Protein AF-A0A2M6YPT0-F1 (afdb_monomer)

Structure (mmCIF, N/CA/C/O backbone):
data_AF-A0A2M6YPT0-F1
#
_entry.id   AF-A0A2M6YPT0-F1
#
loop_
_atom_site.group_PDB
_atom_site.id
_atom_site.type_symbol
_atom_site.label_atom_id
_atom_site.label_alt_id
_atom_site.label_comp_id
_atom_site.label_asym_id
_atom_site.label_entity_id
_atom_site.label_seq_id
_atom_site.pdbx_PDB_ins_code
_atom_site.Cartn_x
_atom_site.Cartn_y
_atom_site.Cartn_z
_atom_site.occupancy
_atom_site.B_iso_or_equiv
_atom_site.auth_seq_id
_atom_site.auth_comp_id
_atom_site.auth_asym_id
_atom_site.auth_atom_id
_atom_site.pdbx_PDB_model_num
ATOM 1 N N . MET A 1 1 ? 25.264 9.749 2.062 1.00 47.62 1 MET A N 1
ATOM 2 C CA . MET A 1 1 ? 24.352 8.665 1.622 1.00 47.62 1 MET A CA 1
ATOM 3 C C . MET A 1 1 ? 24.482 8.493 0.118 1.00 47.62 1 MET A C 1
ATOM 5 O O . MET A 1 1 ? 24.273 9.454 -0.612 1.00 47.62 1 MET A O 1
ATOM 9 N N . ASN A 1 2 ? 24.895 7.309 -0.333 1.00 40.28 2 ASN A N 1
ATOM 10 C CA . ASN A 1 2 ? 25.136 7.009 -1.744 1.00 40.28 2 ASN A CA 1
ATOM 11 C C . ASN A 1 2 ? 23.779 6.822 -2.460 1.00 40.28 2 ASN A C 1
ATOM 13 O O . ASN A 1 2 ? 23.055 5.871 -2.168 1.00 40.28 2 ASN A O 1
ATOM 17 N N . LYS A 1 3 ? 23.386 7.767 -3.329 1.00 45.81 3 LYS A N 1
ATOM 18 C CA . LYS A 1 3 ? 22.041 7.837 -3.954 1.00 45.81 3 LYS A CA 1
ATOM 19 C C . LYS A 1 3 ? 21.723 6.660 -4.894 1.00 45.81 3 LYS A C 1
ATOM 21 O O . LYS A 1 3 ? 20.571 6.459 -5.261 1.00 45.81 3 LYS A O 1
ATOM 26 N N . SER A 1 4 ? 22.728 5.875 -5.261 1.00 49.53 4 SER A N 1
ATOM 27 C CA . SER A 1 4 ? 22.664 4.782 -6.237 1.00 49.53 4 SER A CA 1
ATOM 28 C C . SER A 1 4 ? 22.130 3.455 -5.682 1.00 49.53 4 SER A C 1
ATOM 30 O O . SER A 1 4 ? 21.823 2.567 -6.467 1.00 49.53 4 SER A O 1
ATOM 32 N N . ALA A 1 5 ? 21.966 3.303 -4.362 1.00 50.28 5 ALA A N 1
ATOM 33 C CA . ALA A 1 5 ? 21.486 2.049 -3.763 1.00 50.28 5 ALA A CA 1
ATOM 34 C C . ALA A 1 5 ? 19.949 1.909 -3.721 1.00 50.28 5 ALA A C 1
ATOM 36 O O . ALA A 1 5 ? 19.444 0.802 -3.559 1.00 50.28 5 ALA A O 1
ATOM 37 N N . ILE A 1 6 ? 19.197 3.007 -3.870 1.00 52.69 6 ILE A N 1
ATOM 38 C CA . ILE A 1 6 ? 17.727 3.003 -3.723 1.00 52.69 6 ILE A CA 1
ATOM 39 C C . ILE A 1 6 ? 17.027 2.504 -5.003 1.00 52.69 6 ILE A C 1
ATOM 41 O O . ILE A 1 6 ? 15.953 1.921 -4.927 1.00 52.69 6 ILE A O 1
ATOM 45 N N . TYR A 1 7 ? 17.651 2.663 -6.175 1.00 51.28 7 TYR A N 1
ATOM 46 C CA . TYR A 1 7 ? 17.017 2.430 -7.484 1.00 51.28 7 TYR A CA 1
ATOM 47 C C . TYR A 1 7 ? 17.273 1.048 -8.108 1.00 51.28 7 TYR A C 1
ATOM 49 O O . TYR A 1 7 ? 16.893 0.818 -9.256 1.00 51.28 7 TYR A O 1
ATOM 57 N N . ASN A 1 8 ? 17.920 0.127 -7.388 1.00 53.91 8 ASN A N 1
ATOM 58 C CA . ASN A 1 8 ? 18.326 -1.168 -7.953 1.00 53.91 8 ASN A CA 1
ATOM 59 C C . ASN A 1 8 ? 17.266 -2.274 -7.842 1.00 53.91 8 ASN A C 1
ATOM 61 O O . ASN A 1 8 ? 17.503 -3.381 -8.313 1.00 53.91 8 ASN A O 1
ATOM 65 N N . TYR A 1 9 ? 16.089 -1.990 -7.285 1.00 61.25 9 TYR A N 1
ATOM 66 C CA . TYR A 1 9 ? 14.958 -2.918 -7.317 1.00 61.25 9 TYR A CA 1
ATOM 67 C C . TYR A 1 9 ? 14.120 -2.640 -8.566 1.00 61.25 9 TYR A C 1
ATOM 69 O O . TYR A 1 9 ? 13.105 -1.947 -8.525 1.00 61.25 9 TYR A O 1
ATOM 77 N N . LYS A 1 10 ? 14.599 -3.130 -9.711 1.00 60.78 10 LYS A N 1
ATOM 78 C CA . LYS A 1 10 ? 13.840 -3.126 -10.965 1.00 60.78 10 LYS A CA 1
ATOM 79 C C . LYS A 1 10 ? 13.207 -4.495 -11.177 1.00 60.78 10 LYS A C 1
ATOM 81 O O . LYS A 1 10 ? 13.865 -5.509 -10.954 1.00 60.78 10 LYS A O 1
ATOM 86 N N . ASN A 1 11 ? 11.944 -4.529 -11.598 1.00 69.12 11 ASN A N 1
ATOM 87 C CA . ASN A 1 11 ? 11.318 -5.780 -12.032 1.00 69.12 11 ASN A CA 1
ATOM 88 C C . ASN A 1 11 ? 11.894 -6.230 -13.396 1.00 69.12 11 ASN A C 1
ATOM 90 O O . ASN A 1 11 ? 12.715 -5.527 -13.990 1.00 69.12 11 ASN A O 1
ATOM 94 N N . SER A 1 12 ? 11.442 -7.378 -13.914 1.00 67.06 12 SER A N 1
ATOM 95 C CA . S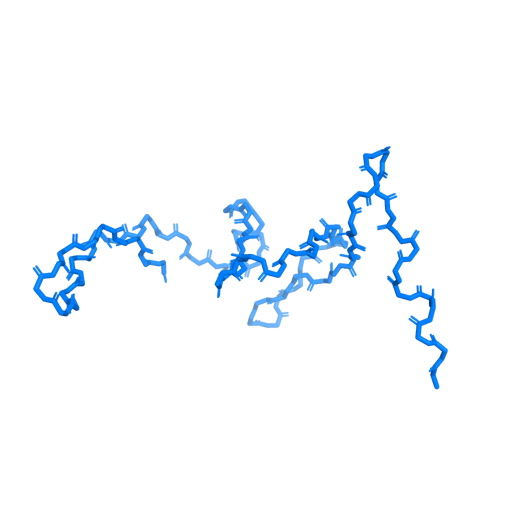ER A 1 12 ? 11.837 -7.903 -15.237 1.00 67.06 12 SER A CA 1
ATOM 96 C C . SER A 1 12 ? 11.655 -6.904 -16.383 1.00 67.06 12 SER A C 1
ATOM 98 O O . SER A 1 12 ? 12.360 -6.981 -17.383 1.00 67.06 12 SER A O 1
ATOM 100 N N . ASP A 1 13 ? 10.750 -5.940 -16.213 1.00 76.44 13 ASP A N 1
ATOM 101 C CA . ASP A 1 13 ? 10.371 -4.957 -17.227 1.00 76.44 13 ASP A CA 1
ATOM 102 C C . ASP A 1 13 ? 11.096 -3.613 -17.035 1.00 76.44 13 ASP A C 1
ATOM 104 O O . ASP A 1 13 ? 10.758 -2.616 -17.674 1.00 76.44 13 ASP A O 1
ATOM 108 N N . GLY A 1 14 ? 12.071 -3.549 -16.119 1.00 83.88 14 GLY A N 1
ATOM 109 C CA . GLY A 1 14 ? 12.878 -2.356 -15.862 1.00 83.88 14 GLY A CA 1
ATOM 110 C C . GLY A 1 14 ? 12.174 -1.250 -15.068 1.00 83.88 14 GLY A C 1
ATOM 111 O O . GLY A 1 14 ? 12.746 -0.166 -14.912 1.00 83.88 14 GLY A O 1
ATOM 112 N N . ARG A 1 15 ? 10.964 -1.497 -14.550 1.00 87.00 15 ARG A N 1
ATOM 113 C CA . ARG A 1 15 ? 10.193 -0.515 -13.775 1.00 87.00 15 ARG A CA 1
ATOM 114 C C . ARG A 1 15 ? 10.766 -0.358 -12.364 1.00 87.00 15 ARG A C 1
ATOM 116 O O . ARG A 1 15 ? 11.161 -1.361 -11.769 1.00 87.00 15 ARG A O 1
ATOM 123 N N . PRO A 1 16 ? 10.808 0.867 -11.812 1.00 90.44 16 PRO A N 1
ATOM 124 C CA . PRO A 1 16 ? 11.378 1.115 -10.494 1.00 90.44 16 PRO A CA 1
ATOM 125 C C . PRO A 1 16 ? 10.402 0.710 -9.383 1.00 90.44 16 PRO A C 1
ATOM 127 O O . PRO A 1 16 ? 9.300 1.251 -9.289 1.00 90.44 16 PRO A O 1
ATOM 130 N N . TYR A 1 17 ? 10.827 -0.199 -8.512 1.00 90.38 17 TYR A N 1
ATOM 131 C CA . TYR A 1 17 ? 10.086 -0.590 -7.317 1.00 90.38 17 TYR A CA 1
ATOM 132 C C . TYR A 1 17 ? 10.866 -0.249 -6.049 1.00 90.38 17 TYR A C 1
ATOM 134 O O . TYR A 1 17 ? 12.093 -0.145 -6.056 1.00 90.38 17 TYR A O 1
ATOM 142 N N . ILE A 1 18 ? 10.146 -0.086 -4.943 1.00 89.94 18 ILE A N 1
ATOM 143 C CA . ILE A 1 18 ? 10.733 0.046 -3.613 1.00 89.94 18 ILE A CA 1
ATOM 144 C C . ILE A 1 18 ? 9.930 -0.775 -2.593 1.00 89.94 18 ILE A C 1
ATOM 146 O O . ILE A 1 18 ? 8.705 -0.640 -2.535 1.00 89.94 18 ILE A O 1
ATOM 150 N N . PRO A 1 19 ? 10.584 -1.615 -1.771 1.00 90.94 19 PRO A N 1
ATOM 151 C CA . PRO A 1 19 ? 9.901 -2.342 -0.710 1.00 90.94 19 PRO A CA 1
ATOM 152 C C . PRO A 1 19 ? 9.530 -1.393 0.438 1.00 90.94 19 PRO A C 1
ATOM 154 O O . PRO A 1 19 ? 10.401 -0.759 1.039 1.00 90.94 19 PRO A O 1
ATOM 157 N N . ILE A 1 20 ? 8.246 -1.330 0.789 1.00 90.25 20 ILE A N 1
ATOM 158 C CA . ILE A 1 20 ? 7.711 -0.491 1.872 1.00 90.25 20 ILE A CA 1
ATOM 159 C C . ILE A 1 20 ? 6.996 -1.323 2.940 1.00 90.25 20 ILE A C 1
ATOM 161 O O . ILE A 1 20 ? 6.516 -2.427 2.686 1.00 90.25 20 ILE A O 1
ATOM 165 N N . TRP A 1 21 ? 6.888 -0.768 4.146 1.00 92.44 21 TRP A N 1
ATOM 166 C CA . TRP A 1 21 ? 5.993 -1.277 5.184 1.00 92.44 21 TRP A CA 1
ATOM 167 C C . TRP A 1 21 ? 4.692 -0.481 5.165 1.00 92.44 21 TRP A C 1
ATOM 169 O O . TRP A 1 21 ? 4.718 0.743 5.288 1.00 92.44 21 TRP A O 1
ATOM 179 N N . LEU A 1 22 ? 3.554 -1.167 5.052 1.00 91.38 22 LEU A N 1
ATOM 180 C CA . LEU A 1 22 ? 2.249 -0.533 5.217 1.00 91.38 22 LEU A CA 1
ATOM 181 C C . LEU A 1 22 ? 1.896 -0.469 6.707 1.00 91.38 22 LEU A C 1
ATOM 183 O O . LEU A 1 22 ? 1.933 -1.485 7.401 1.00 91.38 22 LEU A O 1
ATOM 187 N N . CYS A 1 23 ? 1.538 0.718 7.193 1.00 92.38 23 CYS A N 1
ATOM 188 C CA . CYS A 1 23 ? 1.117 0.931 8.573 1.00 92.38 23 CYS A CA 1
ATOM 189 C C . CYS A 1 23 ? -0.066 1.901 8.630 1.00 92.38 23 CYS A C 1
ATOM 191 O O . CYS A 1 23 ? -0.062 2.929 7.952 1.00 92.38 23 CYS A O 1
ATOM 193 N N . TYR A 1 24 ? -1.063 1.587 9.457 1.00 91.88 24 TYR A N 1
ATOM 194 C CA . TYR A 1 24 ? -2.192 2.469 9.746 1.00 91.88 24 TYR A CA 1
ATOM 195 C C . TYR A 1 24 ? -2.558 2.390 11.228 1.00 91.88 24 TYR A C 1
ATOM 197 O O . TYR A 1 24 ? -2.728 1.298 11.761 1.00 91.88 24 TYR A O 1
ATOM 205 N N . LYS A 1 25 ? -2.667 3.537 11.917 1.00 91.88 25 LYS A N 1
ATOM 206 C CA . LYS A 1 25 ? -2.991 3.614 13.361 1.00 91.88 25 LYS A CA 1
ATOM 207 C C . LYS A 1 25 ? -2.196 2.605 14.216 1.00 91.88 25 LYS A C 1
ATOM 209 O O . LYS A 1 25 ? -2.771 1.852 14.997 1.00 91.88 25 LYS A O 1
ATOM 214 N N . HIS A 1 26 ? -0.873 2.583 14.034 1.00 91.56 26 HIS A N 1
ATOM 215 C CA . HIS A 1 26 ? 0.072 1.672 14.705 1.00 91.56 26 HIS A CA 1
ATOM 216 C C . HIS A 1 26 ? -0.098 0.178 14.380 1.00 91.56 26 HIS A C 1
ATOM 218 O O . HIS A 1 26 ? 0.544 -0.665 15.004 1.00 91.56 26 HIS A O 1
ATOM 224 N N . GLN A 1 27 ? -0.925 -0.171 13.394 1.00 89.25 27 GLN A N 1
ATOM 225 C CA . GLN A 1 27 ? -1.059 -1.535 12.904 1.00 89.25 27 GLN A CA 1
ATOM 226 C C . GLN A 1 27 ? -0.233 -1.718 11.646 1.00 89.25 27 GLN A C 1
ATOM 228 O O . GLN A 1 27 ? -0.475 -1.074 10.626 1.00 89.25 27 GLN A O 1
ATOM 233 N N . PHE A 1 28 ? 0.736 -2.619 11.734 1.00 90.38 28 PHE A N 1
ATOM 234 C CA . PHE A 1 28 ? 1.627 -2.948 10.638 1.00 90.38 28 PHE A CA 1
ATOM 235 C C . PHE A 1 28 ? 1.072 -4.110 9.828 1.00 90.38 28 PHE A C 1
ATOM 237 O O . PHE A 1 28 ? 0.605 -5.114 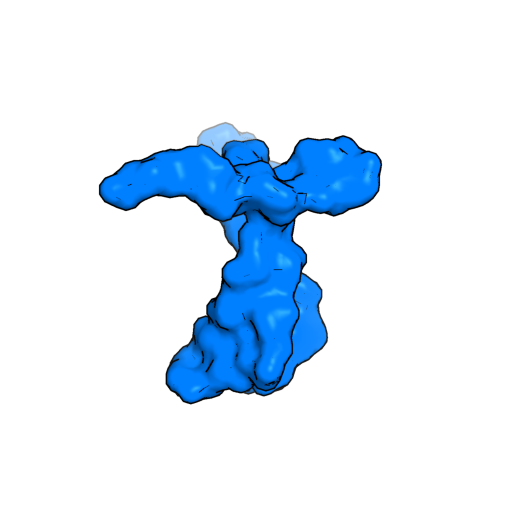10.375 1.00 90.38 28 PHE A O 1
ATOM 244 N N . PHE A 1 29 ? 1.183 -3.996 8.511 1.00 88.38 29 PHE A N 1
ATOM 245 C CA . PHE A 1 29 ? 1.054 -5.146 7.641 1.00 88.38 29 PHE A CA 1
ATOM 246 C C . PHE A 1 29 ? 2.268 -6.060 7.848 1.00 88.38 29 PHE A C 1
ATOM 248 O O . PHE A 1 29 ? 3.398 -5.592 7.977 1.00 88.38 29 PHE A O 1
ATOM 255 N N . LYS A 1 30 ? 2.034 -7.373 7.914 1.00 87.69 30 LYS A N 1
ATOM 256 C CA . LYS A 1 30 ? 3.055 -8.352 8.328 1.00 87.69 30 LYS A CA 1
ATOM 257 C C . LYS A 1 30 ? 4.207 -8.507 7.333 1.00 87.69 30 LYS A C 1
ATOM 259 O O . LYS A 1 30 ? 5.264 -9.008 7.704 1.00 87.69 30 LYS A O 1
ATOM 264 N N . THR A 1 31 ? 4.006 -8.101 6.087 1.00 88.19 31 THR A N 1
ATOM 265 C CA . THR A 1 31 ? 4.938 -8.354 4.987 1.00 88.19 31 THR A CA 1
ATOM 266 C C . THR A 1 31 ? 5.319 -7.035 4.330 1.00 88.19 31 THR A C 1
ATOM 268 O O . THR A 1 31 ? 4.494 -6.128 4.226 1.00 88.19 31 THR A O 1
ATOM 271 N N . LYS A 1 32 ? 6.570 -6.913 3.877 1.00 90.31 32 LYS A N 1
ATOM 272 C CA . LYS A 1 32 ? 6.960 -5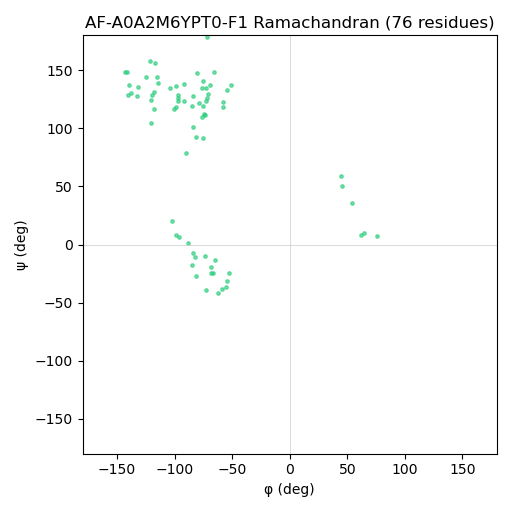.796 3.013 1.00 90.31 32 LYS A CA 1
ATOM 273 C C . LYS A 1 32 ? 6.241 -5.897 1.674 1.00 90.31 32 LYS A C 1
ATOM 275 O O . LYS A 1 32 ? 5.955 -6.991 1.195 1.00 90.31 32 LYS A O 1
ATOM 280 N N . ILE A 1 33 ? 5.964 -4.744 1.090 1.00 89.50 33 ILE A N 1
ATOM 281 C CA . ILE A 1 33 ? 5.220 -4.616 -0.153 1.00 89.50 33 ILE A CA 1
ATOM 282 C C . ILE A 1 33 ? 6.114 -3.919 -1.164 1.00 89.50 33 ILE A C 1
ATOM 284 O O . ILE A 1 33 ? 6.560 -2.804 -0.907 1.00 89.50 33 ILE A O 1
ATOM 288 N N . ASP A 1 34 ? 6.333 -4.541 -2.316 1.00 89.81 34 ASP A N 1
ATOM 289 C CA . ASP A 1 34 ? 7.012 -3.881 -3.426 1.00 89.81 34 ASP A CA 1
ATOM 290 C C . ASP A 1 34 ? 6.057 -2.880 -4.082 1.00 89.81 34 ASP A C 1
ATOM 292 O O . ASP A 1 34 ? 5.037 -3.248 -4.670 1.00 89.81 34 ASP A O 1
ATOM 296 N N . CYS A 1 35 ? 6.373 -1.594 -3.950 1.00 91.19 35 CYS A N 1
ATOM 297 C CA . CYS A 1 35 ? 5.572 -0.496 -4.473 1.00 91.19 35 CYS A CA 1
ATOM 298 C C . CYS A 1 35 ? 6.219 0.090 -5.729 1.00 91.19 35 CYS A C 1
ATOM 300 O O . CYS A 1 35 ? 7.425 0.330 -5.742 1.00 91.19 35 CYS A O 1
ATOM 302 N N . LEU A 1 36 ? 5.419 0.335 -6.768 1.00 92.69 36 LEU A N 1
ATOM 303 C CA . LEU A 1 36 ? 5.868 1.011 -7.983 1.00 92.69 36 LEU A CA 1
ATOM 304 C C . LEU A 1 36 ? 6.119 2.495 -7.685 1.00 92.69 36 LEU A C 1
ATOM 306 O O . LEU A 1 36 ? 5.243 3.179 -7.158 1.00 92.69 36 LEU A O 1
ATOM 310 N N . LEU A 1 37 ? 7.289 3.003 -8.067 1.00 91.44 37 LEU A N 1
ATOM 311 C CA . LEU A 1 37 ? 7.562 4.439 -8.057 1.00 91.44 37 LEU A CA 1
ATOM 312 C C . LEU A 1 37 ? 7.040 5.063 -9.353 1.00 91.44 37 LEU A C 1
ATOM 314 O O . LEU A 1 37 ? 7.686 4.971 -10.396 1.00 91.44 37 LEU A O 1
ATOM 318 N N . ASP A 1 38 ? 5.874 5.701 -9.275 1.00 91.62 38 ASP A N 1
ATOM 319 C CA . ASP A 1 38 ? 5.220 6.348 -10.411 1.00 91.62 38 ASP A CA 1
ATOM 320 C C . ASP A 1 38 ? 5.011 7.845 -10.150 1.00 91.62 38 ASP A C 1
ATOM 322 O O . ASP A 1 38 ? 4.120 8.249 -9.406 1.00 91.62 38 ASP A O 1
ATOM 326 N N . SER A 1 39 ? 5.836 8.681 -10.783 1.00 93.25 39 SER A N 1
ATOM 327 C CA . SER A 1 39 ? 5.735 10.140 -10.674 1.00 93.25 39 SER A CA 1
ATOM 328 C C . SER A 1 39 ? 4.551 10.734 -11.443 1.00 93.25 39 SER A C 1
ATOM 330 O O . SER A 1 39 ? 4.305 11.931 -11.319 1.00 93.25 39 SER A O 1
ATOM 332 N N . GLY A 1 40 ? 3.858 9.944 -12.273 1.00 94.69 40 GLY A N 1
ATOM 333 C CA . GLY A 1 40 ? 2.662 10.373 -13.004 1.00 94.69 40 GLY A CA 1
ATOM 334 C C . GLY A 1 40 ? 1.369 10.271 -12.190 1.00 94.69 40 GLY A C 1
ATOM 335 O O . GLY A 1 40 ? 0.323 10.719 -12.655 1.00 94.69 40 GLY A O 1
ATOM 336 N N . SER A 1 41 ? 1.430 9.687 -10.991 1.00 92.50 41 SER A N 1
ATOM 337 C CA . SER A 1 41 ? 0.275 9.476 -10.123 1.00 92.50 41 SER A CA 1
ATOM 338 C C . SER A 1 41 ? 0.154 10.578 -9.064 1.00 92.50 41 SER A C 1
ATOM 340 O O . SER A 1 41 ? 1.052 10.772 -8.250 1.00 92.50 41 SER A O 1
ATOM 342 N N . ASP A 1 42 ? -0.998 11.258 -9.017 1.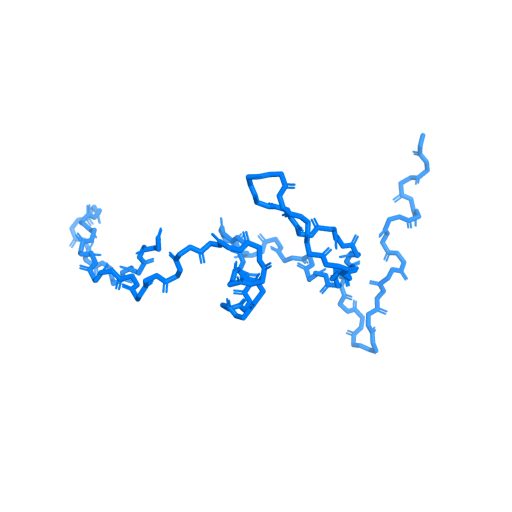00 93.88 42 ASP A N 1
ATOM 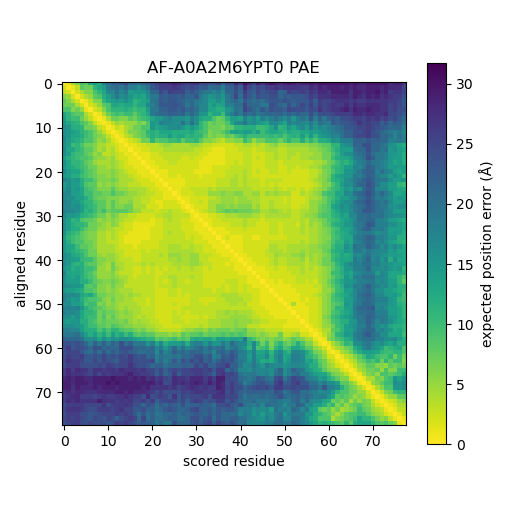343 C CA . ASP A 1 42 ? -1.293 12.286 -8.000 1.00 93.88 42 ASP A CA 1
ATOM 344 C C . ASP A 1 42 ? -1.465 11.698 -6.587 1.00 93.88 42 ASP A C 1
ATOM 346 O O . ASP A 1 42 ? -1.327 12.395 -5.581 1.00 93.88 42 ASP A O 1
ATOM 350 N N . THR A 1 43 ? -1.834 10.417 -6.496 1.00 90.81 43 THR A N 1
ATOM 351 C CA . THR A 1 43 ? -2.148 9.744 -5.229 1.00 90.81 43 THR A CA 1
ATOM 352 C C . THR A 1 43 ? -1.626 8.316 -5.211 1.00 90.81 43 THR A C 1
ATOM 354 O O . THR A 1 43 ? -1.592 7.639 -6.237 1.00 90.81 43 THR A O 1
ATOM 357 N N . ASN A 1 44 ? -1.259 7.845 -4.018 1.00 91.50 44 ASN A N 1
ATOM 358 C CA . ASN A 1 44 ? -0.858 6.460 -3.812 1.00 91.50 44 ASN A CA 1
ATOM 359 C C . ASN A 1 44 ? -2.085 5.549 -3.802 1.00 91.50 44 ASN A C 1
ATOM 361 O O . ASN A 1 44 ? -3.067 5.817 -3.107 1.00 91.50 44 ASN A O 1
ATOM 365 N N . LEU A 1 45 ? -1.986 4.433 -4.515 1.00 90.81 45 LEU A N 1
ATOM 366 C CA . LEU A 1 45 ? -3.023 3.413 -4.575 1.00 90.81 45 LEU A CA 1
ATOM 367 C C . LEU A 1 45 ? -2.510 2.112 -3.964 1.00 90.81 45 LEU A C 1
ATOM 369 O O . LEU A 1 45 ? -1.348 1.745 -4.121 1.00 90.81 45 LEU A O 1
ATOM 373 N N . PHE A 1 46 ? -3.398 1.398 -3.281 1.00 89.94 46 PHE A N 1
ATOM 374 C CA . PHE A 1 46 ? -3.120 0.063 -2.769 1.00 89.94 46 PHE A CA 1
ATOM 375 C C . PHE A 1 46 ? -4.375 -0.818 -2.874 1.00 89.94 46 PHE A C 1
ATOM 377 O O . PHE A 1 46 ? -5.496 -0.316 -2.756 1.00 89.94 46 PHE A O 1
ATOM 384 N N . PRO A 1 47 ? -4.226 -2.139 -3.081 1.00 88.25 47 PRO A N 1
ATOM 385 C CA . PRO A 1 47 ? -5.336 -3.078 -3.025 1.00 88.25 47 PRO A CA 1
ATOM 386 C C . PRO A 1 47 ? -6.099 -2.990 -1.702 1.00 88.25 47 PRO A C 1
ATOM 388 O O . PRO A 1 47 ? -5.514 -3.076 -0.622 1.00 88.25 47 PRO A O 1
ATOM 391 N N . ALA A 1 48 ? -7.429 -2.931 -1.776 1.00 87.00 48 ALA A N 1
ATOM 392 C CA . ALA A 1 48 ? -8.293 -2.845 -0.598 1.00 87.00 48 ALA A CA 1
ATOM 393 C C . ALA A 1 48 ? -8.041 -3.971 0.430 1.00 87.00 48 ALA A C 1
ATOM 395 O O . ALA A 1 48 ? -8.1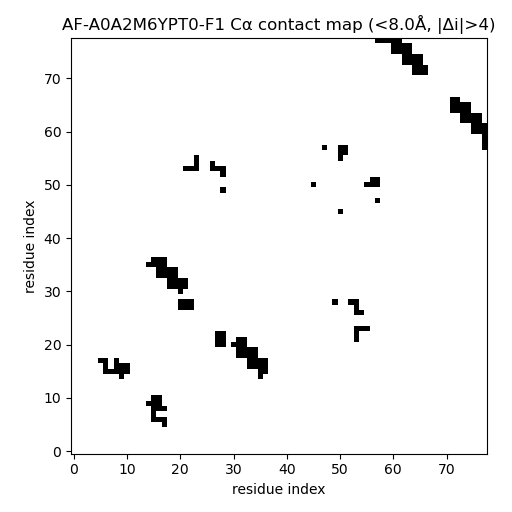51 -3.769 1.638 1.00 87.00 48 ALA A O 1
ATOM 396 N N . ALA A 1 49 ? -7.644 -5.161 -0.026 1.00 86.62 49 ALA A N 1
ATOM 397 C CA . ALA A 1 49 ? -7.286 -6.267 0.860 1.00 86.62 49 ALA A CA 1
ATOM 398 C C . ALA A 1 49 ? -6.188 -5.891 1.876 1.00 86.62 49 ALA A C 1
ATOM 400 O O . ALA A 1 49 ? -6.261 -6.302 3.034 1.00 86.62 49 ALA A O 1
ATOM 401 N N . TRP A 1 50 ? -5.209 -5.070 1.481 1.00 89.12 50 TRP A N 1
ATOM 402 C CA . TRP A 1 50 ? -4.126 -4.647 2.371 1.00 89.12 50 TRP A CA 1
ATOM 403 C C . TRP A 1 50 ? -4.607 -3.650 3.421 1.00 89.12 50 TRP A C 1
ATOM 405 O O . TRP A 1 50 ? -4.241 -3.775 4.586 1.00 89.12 50 TRP A O 1
ATOM 415 N N . GLY A 1 51 ? -5.487 -2.716 3.047 1.00 88.50 51 GLY A N 1
ATOM 416 C CA . GLY A 1 51 ? -6.079 -1.785 4.009 1.00 88.50 51 GLY A CA 1
ATOM 417 C C . GLY A 1 51 ? -6.911 -2.498 5.071 1.00 88.50 51 GLY A C 1
ATOM 418 O O . GLY A 1 51 ? -6.765 -2.207 6.256 1.00 88.50 51 GLY A O 1
ATOM 419 N N . LYS A 1 52 ? -7.701 -3.507 4.679 1.00 88.31 52 LYS A N 1
ATOM 420 C CA . LYS A 1 52 ? -8.434 -4.355 5.636 1.00 88.31 52 LYS A CA 1
ATOM 421 C C . LYS A 1 52 ? -7.494 -5.061 6.615 1.00 88.31 52 LYS A C 1
ATOM 423 O O . LYS A 1 52 ? -7.805 -5.155 7.800 1.00 88.31 52 LYS A O 1
ATOM 428 N N . ALA A 1 53 ? -6.333 -5.516 6.146 1.00 87.88 53 ALA A N 1
ATOM 429 C CA . ALA A 1 53 ? -5.343 -6.178 6.991 1.00 87.88 53 ALA A CA 1
ATOM 430 C C . ALA A 1 53 ? -4.701 -5.245 8.038 1.00 87.88 53 ALA A C 1
ATOM 432 O O . ALA A 1 53 ? -4.271 -5.727 9.084 1.00 87.88 53 ALA A O 1
ATOM 433 N N . VAL A 1 54 ? -4.690 -3.929 7.797 1.00 89.81 54 VAL A N 1
ATOM 434 C CA . VAL A 1 54 ? -4.290 -2.896 8.777 1.00 89.81 54 VAL A CA 1
ATOM 435 C C . VAL A 1 54 ? -5.493 -2.180 9.411 1.00 89.81 54 VAL A C 1
ATOM 437 O O . VAL A 1 54 ? -5.366 -1.082 9.949 1.00 89.81 54 VAL A O 1
ATOM 440 N N . LYS A 1 55 ? -6.677 -2.807 9.345 1.00 88.88 55 LYS A N 1
ATOM 441 C CA . LYS A 1 55 ? -7.951 -2.335 9.914 1.00 88.88 55 LYS A CA 1
ATOM 442 C C . LYS A 1 55 ? -8.362 -0.926 9.471 1.00 88.88 55 LYS A C 1
ATOM 444 O O . LYS A 1 55 ? -8.961 -0.175 10.242 1.00 88.88 55 LYS A O 1
ATOM 449 N N . ILE A 1 56 ? -8.074 -0.571 8.221 1.00 88.06 56 ILE A N 1
ATOM 450 C CA . ILE A 1 56 ? -8.775 0.527 7.553 1.00 88.06 56 ILE A CA 1
ATOM 451 C C . ILE A 1 56 ? -10.192 0.037 7.258 1.00 88.06 56 ILE A C 1
ATOM 453 O O . ILE A 1 56 ? -10.374 -1.014 6.637 1.00 88.06 56 ILE A O 1
ATOM 457 N N . ASP A 1 57 ? -11.185 0.800 7.704 1.00 83.62 57 ASP A N 1
ATOM 458 C CA . ASP A 1 57 ? -12.577 0.556 7.347 1.00 83.62 57 ASP A CA 1
ATOM 459 C C . ASP A 1 57 ? -12.809 1.012 5.905 1.00 83.62 57 ASP A C 1
ATOM 461 O O . ASP A 1 57 ? -13.044 2.186 5.618 1.00 83.62 57 ASP A O 1
ATOM 465 N N . ILE A 1 58 ? -12.633 0.079 4.970 1.00 79.06 58 ILE A N 1
ATOM 466 C CA . ILE A 1 58 ? -12.817 0.353 3.549 1.00 79.06 58 ILE A CA 1
ATOM 467 C C . ILE A 1 58 ? -14.303 0.284 3.241 1.00 79.06 58 ILE A C 1
ATOM 469 O O . ILE A 1 58 ? -14.848 -0.772 2.903 1.00 79.06 58 ILE A O 1
ATOM 473 N N . THR A 1 59 ? -14.941 1.441 3.308 1.00 76.00 59 THR A N 1
ATOM 474 C CA . THR A 1 59 ? -16.248 1.647 2.699 1.00 76.00 59 THR A CA 1
ATOM 475 C C . THR A 1 59 ? -16.065 1.914 1.203 1.00 76.00 59 THR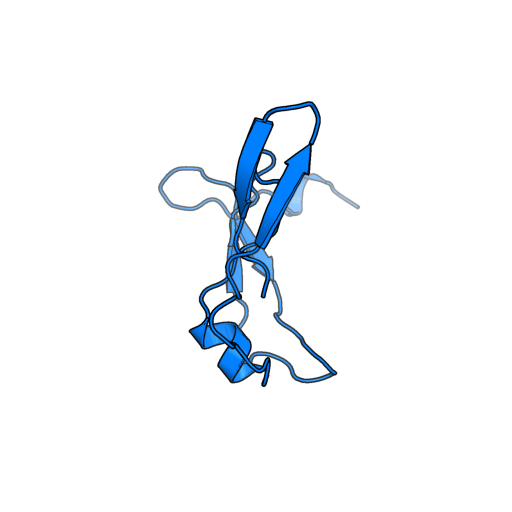 A C 1
ATOM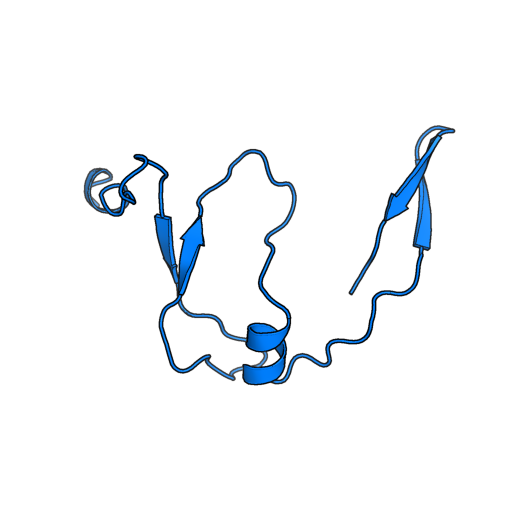 477 O O . THR A 1 59 ? -15.049 2.461 0.769 1.00 76.00 59 THR A O 1
ATOM 480 N N . LYS A 1 60 ? -17.018 1.487 0.359 1.00 64.94 60 LYS A N 1
ATOM 481 C CA . LYS A 1 60 ? -17.049 1.984 -1.025 1.00 64.94 60 LYS A CA 1
ATOM 482 C C . LYS A 1 60 ? -17.164 3.502 -0.933 1.00 64.94 60 LYS A C 1
ATOM 484 O O . LYS A 1 60 ? -18.115 3.987 -0.320 1.00 64.94 60 LYS A O 1
ATOM 489 N N . GLY A 1 61 ? -16.210 4.217 -1.528 1.00 61.38 61 GLY A N 1
ATOM 490 C CA . GLY A 1 61 ? -1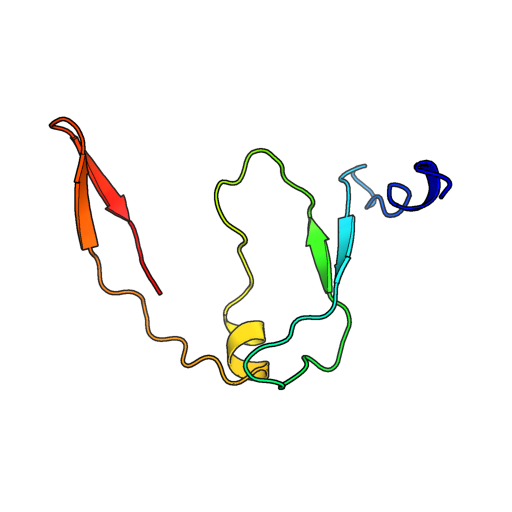6.259 5.670 -1.568 1.00 61.38 61 GLY A CA 1
ATOM 491 C C . GLY A 1 61 ? -17.620 6.140 -2.078 1.00 61.38 61 GLY A C 1
ATOM 492 O O . GLY A 1 61 ? -18.175 5.555 -3.013 1.00 61.38 61 GLY A O 1
ATOM 493 N N . LYS A 1 62 ? -18.192 7.164 -1.444 1.00 48.75 62 LYS A N 1
ATOM 494 C CA . LYS A 1 62 ? -19.404 7.805 -1.964 1.00 48.75 62 LYS A CA 1
ATOM 495 C C . LYS A 1 62 ? -19.016 8.622 -3.193 1.00 48.75 62 LYS A C 1
ATOM 497 O O . LYS A 1 62 ? -18.013 9.334 -3.169 1.00 48.75 62 LYS A O 1
ATOM 502 N N . GLU A 1 63 ? -19.803 8.513 -4.260 1.00 50.66 63 GLU A N 1
ATOM 503 C CA . GLU A 1 63 ? -19.629 9.340 -5.454 1.00 50.66 63 GLU A CA 1
ATOM 504 C C . GLU A 1 63 ? -19.738 10.811 -5.040 1.00 50.66 63 GLU A C 1
ATOM 506 O O . GLU A 1 63 ? -20.764 11.239 -4.502 1.00 50.66 63 GLU A O 1
ATOM 511 N N . LYS A 1 64 ? -18.664 11.582 -5.232 1.00 47.53 64 LYS A N 1
ATOM 512 C CA . LYS A 1 64 ? -18.680 13.017 -4.962 1.00 47.53 64 LYS A CA 1
ATOM 513 C C . LYS A 1 64 ? -18.414 13.755 -6.261 1.00 47.53 64 LYS A C 1
ATOM 515 O O . LYS A 1 64 ? -17.337 13.656 -6.844 1.00 47.53 64 LYS A O 1
ATOM 520 N N . TRP A 1 65 ? -19.404 14.522 -6.698 1.00 48.56 65 TRP A N 1
ATOM 521 C CA . TRP A 1 65 ? -19.239 15.472 -7.787 1.00 48.56 65 TRP A CA 1
ATOM 522 C C . TRP A 1 65 ? -18.438 16.663 -7.273 1.00 48.56 65 TRP A C 1
ATOM 524 O O . TRP A 1 65 ? -18.904 17.417 -6.419 1.00 48.56 65 TRP A O 1
ATOM 534 N N . ILE A 1 66 ? -17.209 16.815 -7.760 1.00 57.06 66 ILE A N 1
ATOM 535 C CA . ILE A 1 66 ? -16.378 17.980 -7.455 1.00 57.06 66 ILE A CA 1
ATOM 536 C C . ILE A 1 66 ? -16.470 18.924 -8.654 1.00 57.06 66 ILE A C 1
ATOM 538 O O . ILE A 1 66 ? -16.050 18.571 -9.756 1.00 57.06 66 ILE A O 1
ATOM 542 N N . SER A 1 67 ? -17.018 20.124 -8.445 1.00 45.34 67 SER A N 1
ATOM 543 C CA . SER A 1 67 ? -16.987 21.194 -9.444 1.00 45.34 67 SER A CA 1
ATOM 544 C C . SER A 1 67 ? -15.676 21.971 -9.325 1.00 45.34 67 SER A C 1
ATOM 546 O O . SER A 1 67 ? -15.410 22.586 -8.289 1.00 45.34 67 SER A O 1
ATOM 548 N N . ARG A 1 68 ? -14.867 21.990 -10.384 1.00 49.91 68 ARG A N 1
ATOM 549 C CA . ARG A 1 68 ? -13.756 22.943 -10.534 1.00 49.91 68 ARG A CA 1
ATOM 550 C C . ARG A 1 68 ? -13.808 23.536 -11.940 1.00 49.91 68 ARG A C 1
ATOM 552 O O . ARG A 1 68 ? -13.874 22.786 -12.907 1.00 49.91 68 ARG A O 1
ATOM 559 N N . ASN A 1 69 ? -13.786 24.869 -12.037 1.00 48.03 69 ASN A N 1
ATOM 560 C CA . ASN A 1 69 ? -13.735 25.636 -13.291 1.00 48.03 69 ASN A CA 1
ATOM 561 C C . ASN A 1 69 ? -14.704 25.124 -14.376 1.00 48.03 69 ASN A C 1
ATOM 563 O O . ASN A 1 69 ? -14.282 24.711 -15.452 1.00 48.03 69 ASN A O 1
ATOM 567 N N . SER A 1 70 ? -16.005 25.109 -14.066 1.00 55.81 70 SER A N 1
ATOM 568 C CA . SER A 1 70 ? -17.092 24.780 -15.010 1.00 55.81 70 SER A CA 1
ATOM 569 C C . SER A 1 70 ? -17.071 23.364 -15.612 1.00 55.81 70 SER A C 1
ATOM 571 O O . SER A 1 70 ? -17.885 23.062 -16.480 1.00 55.81 70 SER A O 1
ATOM 573 N N . SER A 1 71 ? -16.191 22.474 -15.143 1.00 50.22 71 SER A N 1
ATOM 574 C CA . SER A 1 71 ? -16.158 21.059 -15.523 1.00 50.22 71 SER A CA 1
ATOM 575 C C . SER A 1 71 ? -16.403 20.162 -14.314 1.00 50.22 71 SER A C 1
ATOM 577 O O . SER A 1 71 ? -15.777 20.301 -13.261 1.00 50.22 71 SER A O 1
ATOM 579 N N . PHE A 1 72 ? -17.314 19.207 -14.486 1.00 48.12 72 PHE A N 1
ATOM 580 C CA . PHE A 1 72 ? -17.599 18.166 -13.509 1.00 48.12 72 PHE A CA 1
ATOM 581 C C . PHE A 1 72 ? -16.739 16.939 -13.809 1.00 48.12 72 PHE A C 1
ATOM 583 O O . PHE A 1 72 ? -16.795 16.390 -14.910 1.00 48.12 72 PHE A O 1
ATOM 590 N N . ARG A 1 73 ? -15.947 16.490 -12.832 1.00 53.09 73 ARG A N 1
ATOM 591 C CA . ARG A 1 73 ? -15.232 15.209 -12.911 1.00 53.09 73 ARG A CA 1
ATOM 592 C C . ARG A 1 73 ? -15.758 14.255 -11.848 1.00 53.09 73 ARG A C 1
ATOM 594 O O . ARG A 1 73 ? -16.027 14.661 -10.718 1.00 53.09 73 ARG A O 1
ATOM 601 N N . LYS A 1 74 ? -15.904 12.988 -12.237 1.00 46.94 74 LYS A N 1
ATOM 602 C CA . LYS A 1 74 ? -16.249 11.898 -11.324 1.00 46.94 74 LYS A CA 1
ATOM 603 C C . LYS A 1 74 ? -15.013 11.546 -10.503 1.00 46.94 74 LYS A C 1
ATOM 605 O O . LYS A 1 74 ? -14.009 11.134 -11.079 1.00 46.94 74 LYS A O 1
ATOM 610 N N . THR A 1 75 ? -15.105 11.679 -9.183 1.00 48.09 75 THR A N 1
ATOM 611 C CA . THR A 1 75 ? -14.037 11.277 -8.263 1.00 48.09 75 THR A CA 1
ATOM 612 C C . THR A 1 75 ? -14.619 10.435 -7.134 1.00 48.09 75 THR A C 1
ATOM 614 O O . THR A 1 75 ? -15.656 10.765 -6.557 1.00 48.09 75 THR A O 1
ATOM 617 N N . TRP A 1 76 ? -13.932 9.342 -6.815 1.00 50.31 76 TRP A N 1
ATOM 618 C CA . TRP A 1 76 ? -14.229 8.484 -5.673 1.00 50.31 76 TRP A CA 1
ATOM 619 C C . TRP A 1 76 ? -13.320 8.891 -4.512 1.00 50.31 76 TRP A C 1
ATOM 621 O O . TRP A 1 76 ? -12.112 9.012 -4.702 1.00 50.31 76 TRP A O 1
ATOM 631 N N . ILE A 1 77 ? -13.889 9.129 -3.330 1.00 52.78 77 ILE A N 1
ATOM 632 C CA . ILE A 1 77 ? -13.134 9.460 -2.112 1.00 52.78 77 ILE A CA 1
ATOM 633 C C . ILE A 1 77 ? -13.430 8.371 -1.080 1.00 52.78 77 ILE A C 1
ATOM 635 O O . ILE A 1 77 ? -14.603 8.061 -0.861 1.00 52.78 77 ILE A O 1
ATOM 639 N N . PHE A 1 78 ? -12.377 7.788 -0.506 1.00 52.19 78 PHE A N 1
ATOM 640 C CA . PHE A 1 78 ? -12.426 6.746 0.524 1.00 52.19 78 PHE A CA 1
ATOM 641 C C . PHE A 1 78 ? -12.257 7.346 1.919 1.00 52.19 78 PHE A C 1
ATOM 643 O O . PHE A 1 78 ? -11.485 8.326 2.039 1.00 52.19 78 PHE A O 1
#

Mean predicted aligned error: 11.64 Å

Radius of gyration: 16.67 Å; Cα contacts (8 Å, |Δi|>4): 88; chains: 1; bounding box: 45×34×32 Å

InterPro domains:
  IPR001969 Aspartic peptidase, active site [PS00141] (35-46)

Solvent-accessible surface area (backbone atoms only — not comparable to full-atom values): 5246 Å² total; per-residue (Å²): 132,77,79,76,72,69,67,71,44,48,52,100,84,66,50,49,31,45,78,40,78,54,69,40,96,91,30,61,44,95,56,75,40,78,38,76,70,60,90,87,54,97,65,92,82,76,65,67,72,58,41,50,68,30,68,45,86,82,60,84,43,59,85,43,86,49,82,55,92,99,42,80,47,92,45,77,52,119

Foldseek 3Di:
DPPPPQQPPADPVRFGWGWDWDADPNQTDPDTDTHTDDPPDPDDDDPPVRCVNNPDPDDFFDFDFDDDPNDTDTDGDD

Secondary structure (DSSP, 8-state):
--GGGSS--B-TT--BEEEE--EETTEEPSS-EEEE--TT-SS----HHHHHHTT---PPPEEEEEEETTEEEEEEE-

Sequence (78 aa):
MNKSAIYNYKNSDGRPYIPIWLCYKHQFFKTKIDCLLDSGSDTNLFPAAWGKAVKIDITKGKEKWISRNSSFRKTWIF

Organism: NCBI:txid1974480

pLDDT: mean 74.6, std 18.62, range [40.28, 94.69]

Nearest PDB structures (foldseek):
  4u1e-assembly1_G  TM=3.182E-01  e=1.677E+00  Saccharomyces cerevisiae S288C
  5zwx-assembly2_B  TM=2.394E-01  e=6.768E+00  Raphanus sativus